Protein AF-A0A527FU08-F1 (afdb_monomer_lite)

Foldseek 3Di:
DVVVPDDDQDDDPPDQLLVSLLVQVVVCVVVVPPDDDRDADDDCVCVVVRVVSVVSNQVSVCVVPVCPPVDDDDDDDPVVPPD

pLDDT: mean 93.17, std 6.84, range [67.19, 98.19]

Radius of gyration: 14.33 Å; chains: 1; bounding box: 30×29×41 Å

Structure (mmCIF, N/CA/C/O backbone):
data_AF-A0A527FU08-F1
#
_entry.id   AF-A0A527FU08-F1
#
loop_
_atom_site.group_PDB
_atom_site.id
_atom_site.type_symbol
_atom_site.label_atom_id
_atom_site.label_alt_id
_atom_site.label_comp_id
_atom_site.label_asym_id
_atom_site.label_entity_id
_atom_site.label_seq_id
_atom_site.pdbx_PDB_ins_code
_atom_site.Cartn_x
_atom_site.Cartn_y
_atom_site.Cartn_z
_atom_site.occupancy
_atom_site.B_iso_or_equiv
_atom_site.auth_seq_id
_atom_site.auth_comp_id
_atom_site.auth_asym_id
_atom_site.auth_atom_id
_atom_site.pdbx_PDB_model_num
ATOM 1 N N . GLY A 1 1 ? -6.906 12.955 -2.388 1.00 88.75 1 GLY A N 1
ATOM 2 C CA . GLY A 1 1 ? -7.821 13.311 -1.291 1.00 88.75 1 GLY A CA 1
ATOM 3 C C . GLY A 1 1 ? -8.803 14.381 -1.693 1.00 88.75 1 GLY A C 1
ATOM 4 O O . GLY A 1 1 ? -9.983 14.094 -1.769 1.00 88.75 1 GLY A O 1
ATOM 5 N N . GLU A 1 2 ? -8.330 15.593 -1.991 1.00 95.31 2 GLU A N 1
ATOM 6 C CA . GLU A 1 2 ? -9.175 16.788 -2.167 1.00 95.31 2 GLU A CA 1
ATOM 7 C C . GLU A 1 2 ? -10.363 16.605 -3.127 1.00 95.31 2 GLU A C 1
ATOM 9 O O . GLU A 1 2 ? -11.508 16.809 -2.729 1.00 95.31 2 GLU A O 1
ATOM 14 N N . ARG A 1 3 ? -10.121 16.118 -4.353 1.00 97.50 3 ARG A N 1
ATOM 15 C CA . ARG A 1 3 ? -11.182 15.907 -5.355 1.00 97.50 3 ARG A CA 1
ATOM 16 C C . ARG A 1 3 ? -12.271 14.928 -4.901 1.00 97.50 3 ARG A C 1
ATOM 18 O O . ARG A 1 3 ? -13.433 15.113 -5.240 1.00 97.50 3 ARG A O 1
ATOM 25 N N . THR A 1 4 ? -11.898 13.886 -4.164 1.00 96.31 4 THR A N 1
ATOM 26 C CA . THR A 1 4 ? -12.816 12.838 -3.684 1.00 96.31 4 THR A CA 1
ATOM 27 C C . THR A 1 4 ? -13.278 13.073 -2.248 1.00 96.31 4 THR A C 1
ATOM 29 O O . THR A 1 4 ? -14.059 12.286 -1.727 1.00 96.31 4 THR A O 1
ATOM 32 N N . LYS A 1 5 ? -12.789 14.141 -1.598 1.00 95.19 5 LYS A N 1
ATOM 33 C CA . LYS A 1 5 ? -12.948 14.423 -0.163 1.00 95.19 5 LYS A CA 1
ATOM 34 C C . LYS A 1 5 ? -12.539 13.250 0.740 1.00 95.19 5 LYS A C 1
ATOM 36 O O . LYS A 1 5 ? -13.076 13.083 1.828 1.00 95.19 5 LYS A O 1
ATOM 41 N N . SER A 1 6 ? -11.577 12.448 0.290 1.00 95.50 6 SER A N 1
ATOM 42 C CA . SER A 1 6 ? -11.066 11.301 1.047 1.00 95.50 6 SER A CA 1
ATOM 43 C C . SER A 1 6 ? -9.870 11.713 1.910 1.00 95.50 6 SER A C 1
ATOM 45 O O . SER A 1 6 ? -9.016 12.466 1.414 1.00 95.50 6 SER A O 1
ATOM 47 N N . PRO A 1 7 ? -9.753 11.200 3.150 1.00 96.56 7 PRO A N 1
ATOM 48 C CA . PRO A 1 7 ? -8.540 11.335 3.948 1.00 96.56 7 PRO A CA 1
ATOM 49 C C . PRO A 1 7 ? -7.321 10.810 3.186 1.00 96.56 7 PRO A C 1
ATOM 51 O O . PRO A 1 7 ? -7.412 9.835 2.441 1.0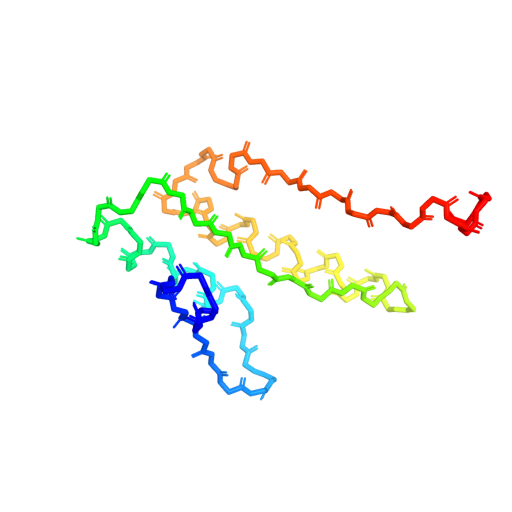0 96.56 7 PRO A O 1
ATOM 54 N N . VAL A 1 8 ? -6.176 11.471 3.354 1.00 97.00 8 VAL A N 1
ATOM 55 C CA . VAL A 1 8 ? -4.904 11.041 2.762 1.00 97.00 8 VAL A CA 1
ATOM 56 C C . VAL A 1 8 ? -3.865 10.987 3.860 1.00 97.00 8 VAL A C 1
ATOM 58 O O . VAL A 1 8 ? -3.684 11.953 4.600 1.00 97.00 8 VAL A O 1
ATOM 61 N N . ILE A 1 9 ? -3.174 9.858 3.937 1.00 96.38 9 ILE A N 1
ATOM 62 C CA . ILE A 1 9 ? -2.084 9.630 4.874 1.00 96.38 9 ILE A CA 1
ATOM 63 C C . ILE A 1 9 ? -0.809 9.609 4.038 1.00 96.38 9 ILE A C 1
ATOM 65 O O . ILE A 1 9 ? -0.676 8.804 3.122 1.00 96.38 9 ILE A O 1
ATOM 69 N N . ALA A 1 10 ? 0.095 10.542 4.314 1.00 95.50 10 ALA A N 1
ATOM 70 C CA . ALA A 1 10 ? 1.334 10.710 3.569 1.00 95.50 10 ALA A CA 1
ATOM 71 C C . ALA A 1 10 ? 2.485 11.010 4.529 1.00 95.50 10 ALA A C 1
ATOM 73 O O . ALA A 1 10 ? 2.291 11.625 5.581 1.00 95.50 10 ALA A O 1
ATOM 74 N N . SER A 1 11 ? 3.688 10.597 4.148 1.00 93.00 11 SER A N 1
ATOM 75 C CA . SER A 1 11 ? 4.929 10.921 4.847 1.00 93.00 11 SER A CA 1
ATOM 76 C C . SER A 1 11 ? 5.853 11.747 3.945 1.00 93.00 11 SER A C 1
ATOM 78 O O . SER A 1 11 ? 5.500 12.131 2.828 1.00 93.00 11 SER A O 1
ATOM 80 N N . LYS A 1 12 ? 7.037 12.089 4.459 1.00 92.81 12 LYS A N 1
ATOM 81 C CA . LYS A 1 12 ? 8.051 12.824 3.696 1.00 92.81 12 LYS A CA 1
ATOM 82 C C . LYS A 1 12 ? 8.563 11.968 2.533 1.00 92.81 12 LYS A C 1
ATOM 84 O O . LYS A 1 12 ? 8.624 10.747 2.631 1.00 92.81 12 LYS A O 1
ATOM 89 N N . ILE A 1 13 ? 8.998 12.620 1.458 1.00 88.50 13 ILE A N 1
ATOM 90 C CA . ILE A 1 13 ? 9.638 11.942 0.323 1.00 88.50 13 ILE A CA 1
ATOM 91 C C . ILE A 1 13 ? 10.840 11.123 0.822 1.00 88.50 13 ILE A C 1
ATOM 93 O O . ILE A 1 13 ? 11.653 11.629 1.595 1.00 88.50 13 ILE A O 1
ATOM 97 N N . GLY A 1 14 ? 10.942 9.869 0.374 1.00 84.75 14 GLY A N 1
ATOM 98 C CA . GLY A 1 14 ? 12.018 8.946 0.754 1.00 84.75 14 GLY A CA 1
ATOM 99 C C . GLY A 1 14 ? 11.841 8.271 2.119 1.00 84.75 14 GLY A C 1
ATOM 100 O O . GLY A 1 14 ? 12.755 7.592 2.579 1.00 84.75 14 GLY A O 1
ATOM 101 N N . ALA A 1 15 ? 10.700 8.457 2.784 1.00 90.38 15 ALA A N 1
ATOM 102 C CA . ALA A 1 15 ? 10.365 7.706 3.988 1.00 90.38 15 ALA A CA 1
ATOM 103 C C . ALA A 1 15 ? 10.029 6.235 3.680 1.00 90.38 15 ALA A C 1
ATOM 105 O O . ALA A 1 15 ? 9.743 5.868 2.544 1.00 90.38 15 ALA A O 1
ATOM 106 N N . ASP A 1 16 ? 10.038 5.398 4.720 1.00 93.31 16 ASP A N 1
ATOM 107 C CA . ASP A 1 16 ? 9.743 3.968 4.615 1.00 93.31 16 ASP A CA 1
ATOM 108 C C . ASP A 1 16 ? 8.280 3.707 4.218 1.00 93.31 16 ASP A C 1
ATOM 110 O O . ASP A 1 16 ? 7.363 3.954 5.009 1.00 93.31 16 ASP A O 1
ATOM 114 N N . ALA A 1 17 ? 8.062 3.158 3.021 1.00 94.38 17 ALA A N 1
ATOM 115 C CA . ALA A 1 17 ? 6.727 2.849 2.513 1.00 94.38 17 ALA A CA 1
ATOM 116 C C . ALA A 1 17 ? 5.988 1.819 3.380 1.00 94.38 17 ALA A C 1
ATOM 118 O O . ALA A 1 17 ? 4.789 1.954 3.616 1.00 94.38 17 ALA A O 1
ATOM 119 N N . ALA A 1 18 ? 6.700 0.824 3.921 1.00 96.44 18 ALA A N 1
ATOM 120 C CA . ALA A 1 18 ? 6.086 -0.194 4.771 1.00 96.44 18 ALA A CA 1
ATOM 121 C C . ALA A 1 18 ? 5.614 0.378 6.117 1.00 96.44 18 ALA A C 1
ATOM 123 O O . ALA A 1 18 ? 4.550 0.002 6.603 1.00 96.44 18 ALA A O 1
ATOM 124 N N . GLY A 1 19 ? 6.372 1.317 6.693 1.00 97.00 19 GLY A N 1
ATOM 125 C CA . GLY A 1 19 ? 5.953 2.056 7.885 1.00 97.00 19 GLY A CA 1
ATOM 126 C C . GLY A 1 19 ? 4.718 2.920 7.621 1.00 97.00 19 GLY A C 1
ATOM 127 O O . GLY A 1 19 ? 3.762 2.876 8.388 1.00 97.00 19 GLY A O 1
ATOM 128 N N . LEU A 1 20 ? 4.686 3.632 6.488 1.00 97.38 20 LEU A N 1
ATOM 129 C CA . LEU A 1 20 ? 3.516 4.425 6.098 1.00 97.38 20 LEU A CA 1
ATOM 130 C C . LEU A 1 20 ? 2.264 3.553 5.890 1.00 97.38 20 LEU A C 1
ATOM 132 O O . LEU A 1 20 ? 1.178 3.945 6.310 1.00 97.38 20 LEU A O 1
ATOM 136 N N . ALA A 1 21 ? 2.413 2.376 5.276 1.00 97.69 21 ALA A N 1
ATOM 137 C CA . ALA A 1 21 ? 1.320 1.424 5.084 1.00 97.69 21 ALA A CA 1
ATOM 138 C C . ALA A 1 21 ? 0.756 0.906 6.418 1.00 97.69 21 ALA A C 1
ATOM 140 O O . ALA A 1 21 ? -0.462 0.835 6.573 1.00 97.69 21 ALA A O 1
ATOM 141 N N . TYR A 1 22 ? 1.625 0.598 7.388 1.00 97.88 22 TYR A N 1
ATOM 142 C CA . TYR A 1 22 ? 1.224 0.197 8.742 1.00 97.88 22 TYR A CA 1
ATOM 143 C C . TYR A 1 22 ? 0.386 1.282 9.426 1.00 97.88 22 TYR A C 1
ATOM 145 O O . TYR A 1 22 ? -0.737 1.029 9.860 1.00 97.88 22 TYR A O 1
ATOM 153 N N . ASP A 1 23 ? 0.910 2.511 9.460 1.00 97.44 23 ASP A N 1
ATOM 154 C CA . ASP A 1 23 ? 0.235 3.648 10.090 1.00 97.44 23 ASP A CA 1
ATOM 155 C C . ASP A 1 23 ? -1.100 3.961 9.403 1.00 97.44 23 ASP A C 1
ATOM 157 O O . ASP A 1 23 ? -2.069 4.356 10.055 1.00 97.44 23 ASP A O 1
ATOM 161 N N . ALA A 1 24 ? -1.157 3.805 8.077 1.00 98.06 24 ALA A N 1
ATOM 162 C CA . ALA A 1 24 ? -2.376 4.011 7.314 1.00 98.06 24 ALA A CA 1
ATOM 163 C C . ALA A 1 24 ? -3.449 2.964 7.633 1.00 98.06 24 ALA A C 1
ATOM 165 O O . ALA A 1 24 ? -4.619 3.326 7.757 1.00 98.06 24 ALA A O 1
ATOM 166 N N . PHE A 1 25 ? -3.059 1.699 7.808 1.00 98.19 25 PHE A N 1
ATOM 167 C CA . PHE A 1 25 ? -3.969 0.614 8.171 1.00 98.19 25 PHE A CA 1
ATOM 168 C C . PHE A 1 25 ? -4.578 0.818 9.560 1.00 98.19 25 PHE A C 1
ATOM 170 O O . PHE A 1 25 ? -5.800 0.779 9.705 1.00 98.19 25 PHE A O 1
ATOM 177 N N . GLU A 1 26 ? -3.750 1.109 10.567 1.00 97.94 26 GLU A N 1
ATOM 178 C CA . GLU A 1 26 ? -4.224 1.391 11.929 1.00 97.94 26 GLU A CA 1
ATOM 179 C C . GLU A 1 26 ? -5.207 2.570 11.945 1.00 97.94 26 GLU A C 1
ATOM 181 O O . GLU A 1 26 ? -6.315 2.444 12.464 1.00 97.94 26 GLU A O 1
ATOM 186 N N . LYS A 1 27 ? -4.863 3.682 11.280 1.00 97.88 27 LYS A N 1
ATOM 187 C CA . LYS A 1 27 ? -5.741 4.861 11.193 1.00 97.88 27 LYS A CA 1
ATOM 188 C C . LYS A 1 27 ? -7.043 4.584 10.448 1.00 97.88 27 LYS A C 1
ATOM 190 O O . LYS A 1 27 ? -8.086 5.099 10.843 1.00 97.88 27 LYS A O 1
ATOM 195 N N . ALA A 1 28 ? -7.001 3.796 9.373 1.00 97.88 28 ALA A N 1
ATOM 196 C CA . ALA A 1 28 ? -8.203 3.400 8.646 1.00 97.88 28 ALA A CA 1
ATOM 197 C C . ALA A 1 28 ? -9.133 2.567 9.542 1.00 97.88 28 ALA A C 1
ATOM 199 O O . ALA A 1 28 ? -10.336 2.833 9.575 1.00 97.88 28 ALA A O 1
ATOM 200 N N . ARG A 1 29 ? -8.569 1.633 10.324 1.00 96.50 29 ARG A N 1
ATOM 201 C CA . ARG A 1 29 ? -9.308 0.819 11.298 1.00 96.50 29 ARG A CA 1
ATOM 202 C C . ARG A 1 29 ? -9.918 1.667 12.413 1.00 96.50 29 ARG A C 1
ATOM 204 O O . ARG A 1 29 ? -11.102 1.524 12.697 1.00 96.50 29 ARG A O 1
ATOM 211 N N . GLU A 1 30 ? -9.142 2.565 13.018 1.00 97.69 30 GLU A N 1
ATOM 212 C CA . GLU A 1 30 ? -9.620 3.480 14.068 1.00 97.69 30 GLU A CA 1
ATOM 213 C C . GLU A 1 30 ? -10.741 4.402 13.572 1.00 97.69 30 GLU A C 1
ATOM 215 O O . GLU A 1 30 ? -11.695 4.673 14.298 1.00 97.69 30 GLU A O 1
ATOM 220 N N . ALA A 1 31 ? -10.647 4.859 12.321 1.00 97.06 31 ALA A N 1
ATOM 221 C CA . ALA A 1 31 ? -11.662 5.691 11.688 1.00 97.06 31 ALA A CA 1
ATOM 222 C C . ALA A 1 31 ? -12.899 4.906 11.211 1.00 97.06 31 ALA A C 1
ATOM 224 O O . ALA A 1 31 ? -13.844 5.527 10.727 1.00 97.06 31 ALA A O 1
ATOM 225 N N . GLY A 1 32 ? -12.897 3.569 11.300 1.00 97.19 32 GLY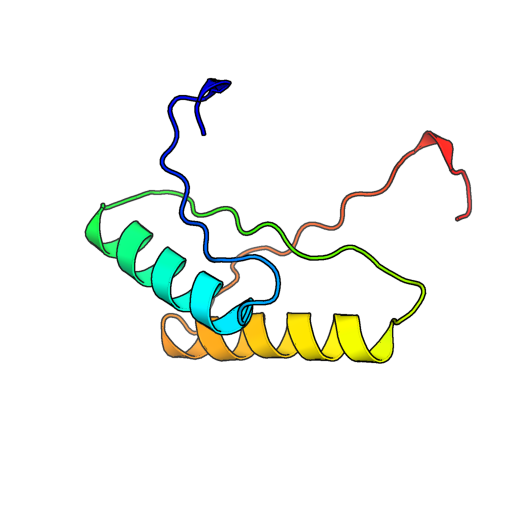 A N 1
ATOM 226 C CA . GLY A 1 32 ? -13.967 2.722 10.765 1.00 97.19 32 GLY A CA 1
ATOM 227 C C . GLY A 1 32 ? -14.112 2.823 9.243 1.00 97.19 32 GLY A C 1
ATOM 228 O O . GLY A 1 32 ? -15.224 2.768 8.730 1.00 97.19 32 GLY A O 1
ATOM 229 N N . SER A 1 33 ? -13.007 3.037 8.523 1.00 97.69 33 SER A N 1
ATOM 230 C CA . SER A 1 33 ? -13.012 3.111 7.058 1.00 97.69 33 SER A CA 1
ATOM 231 C C . SER A 1 33 ? -13.272 1.736 6.447 1.00 97.69 33 SER A C 1
ATOM 233 O O . SER A 1 33 ? -12.610 0.771 6.819 1.00 97.69 33 SER A O 1
ATOM 235 N N . ASP A 1 34 ? -14.157 1.661 5.451 1.00 97.62 34 ASP A N 1
ATOM 236 C CA . ASP A 1 34 ? -14.457 0.396 4.763 1.00 97.62 34 ASP A CA 1
ATOM 237 C C . ASP A 1 34 ? -13.308 -0.078 3.856 1.00 97.62 34 ASP A C 1
ATOM 239 O O . ASP A 1 34 ? -13.095 -1.275 3.675 1.00 97.62 34 ASP A O 1
ATOM 243 N N . VAL A 1 35 ? -12.575 0.863 3.245 1.00 97.12 35 VAL A N 1
ATOM 244 C CA . VAL A 1 35 ? -11.527 0.574 2.255 1.00 97.12 35 VAL A CA 1
ATOM 245 C C . VAL A 1 35 ? -10.313 1.471 2.475 1.00 97.12 35 VAL A C 1
ATOM 247 O O . VAL A 1 35 ? -10.436 2.691 2.591 1.00 97.12 35 VAL A O 1
ATOM 250 N N . LEU A 1 36 ? -9.127 0.861 2.438 1.00 97.94 36 LEU A N 1
ATOM 251 C CA . LEU A 1 36 ? -7.836 1.539 2.349 1.00 97.94 36 LEU A CA 1
ATOM 252 C C . LEU A 1 36 ? -7.187 1.225 0.996 1.00 97.94 36 LEU A C 1
ATOM 254 O O . LEU A 1 36 ? -6.991 0.062 0.653 1.00 97.94 36 LEU A O 1
ATOM 258 N N . ILE A 1 37 ? -6.822 2.267 0.245 1.00 97.81 37 ILE A N 1
ATOM 259 C CA . ILE A 1 37 ? -6.042 2.148 -0.993 1.00 97.81 37 ILE A CA 1
ATOM 260 C C . ILE A 1 37 ? -4.618 2.615 -0.701 1.00 97.81 37 ILE A C 1
ATOM 262 O O . ILE A 1 37 ? -4.419 3.732 -0.223 1.00 97.81 37 ILE A O 1
ATOM 266 N N . ILE A 1 38 ? -3.639 1.765 -1.009 1.00 96.88 38 ILE A N 1
ATOM 267 C CA . ILE A 1 38 ? -2.213 2.053 -0.838 1.00 96.88 38 ILE A CA 1
ATOM 268 C C . ILE A 1 38 ? -1.599 2.220 -2.226 1.00 96.88 38 ILE A C 1
ATOM 270 O O . ILE A 1 38 ? -1.646 1.298 -3.036 1.00 96.88 38 ILE A O 1
ATOM 274 N N . ASP A 1 39 ? -1.040 3.398 -2.491 1.00 95.12 39 ASP A N 1
ATOM 275 C CA . ASP A 1 39 ? -0.267 3.660 -3.705 1.00 95.12 39 ASP A CA 1
ATOM 276 C C . ASP A 1 39 ? 1.186 3.203 -3.511 1.00 95.12 39 ASP A C 1
ATOM 278 O O . ASP A 1 39 ? 1.763 3.376 -2.433 1.00 95.12 39 ASP A O 1
ATOM 282 N N . THR A 1 40 ? 1.776 2.608 -4.544 1.00 92.25 40 THR A N 1
ATOM 283 C CA . THR A 1 40 ? 3.113 2.001 -4.489 1.00 92.25 40 THR A CA 1
ATOM 284 C C . THR A 1 40 ? 3.980 2.489 -5.642 1.00 92.25 40 THR A C 1
ATOM 286 O O . THR A 1 40 ? 3.480 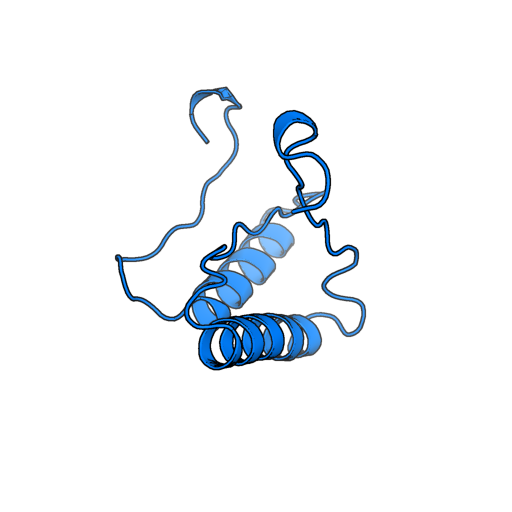2.846 -6.707 1.00 92.25 40 THR A O 1
ATOM 289 N N . ALA A 1 41 ? 5.303 2.450 -5.477 1.00 86.50 41 ALA A N 1
ATOM 290 C CA . ALA A 1 41 ? 6.216 2.736 -6.579 1.00 86.50 41 ALA A CA 1
ATOM 291 C C . ALA A 1 41 ? 6.002 1.766 -7.765 1.00 86.50 41 ALA A C 1
ATOM 293 O O . ALA A 1 41 ? 5.716 0.590 -7.573 1.00 86.50 41 ALA A O 1
ATOM 294 N N . GLY A 1 42 ? 6.180 2.252 -9.001 1.00 80.31 42 GLY A N 1
ATOM 295 C CA . GLY A 1 42 ? 5.999 1.469 -10.240 1.00 80.31 42 GLY A CA 1
ATOM 296 C C . GLY A 1 42 ? 7.264 1.315 -11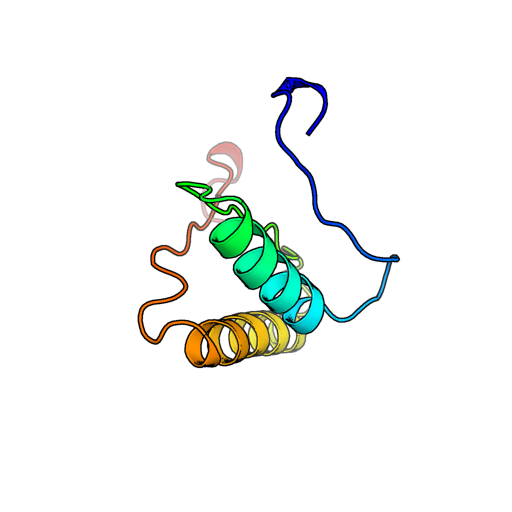.098 1.00 80.31 42 GLY A C 1
ATOM 297 O O . GLY A 1 42 ? 7.180 1.110 -12.305 1.00 80.31 42 GLY A O 1
ATOM 298 N N . ARG A 1 43 ? 8.456 1.503 -10.520 1.00 76.38 43 ARG A N 1
ATOM 299 C CA . ARG A 1 43 ? 9.722 1.625 -11.268 1.00 76.38 43 ARG A CA 1
ATOM 300 C C . ARG A 1 43 ? 10.331 0.257 -11.604 1.00 76.38 43 ARG A C 1
ATOM 302 O O . ARG A 1 43 ? 11.123 -0.276 -10.833 1.00 76.38 43 ARG A O 1
ATOM 309 N N . LEU A 1 44 ? 10.000 -0.290 -12.775 1.00 67.19 44 LEU A N 1
ATOM 310 C CA . LEU A 1 44 ? 10.462 -1.617 -13.215 1.00 67.19 44 LEU A CA 1
ATOM 311 C C . LEU A 1 44 ? 11.982 -1.704 -13.459 1.00 67.19 44 LEU A C 1
ATOM 313 O O . LEU A 1 44 ? 12.564 -2.778 -13.322 1.00 67.19 44 LEU A O 1
ATOM 317 N N . GLN A 1 45 ? 12.639 -0.583 -13.778 1.00 71.19 45 GLN A N 1
ATOM 318 C CA . GLN A 1 45 ? 14.081 -0.535 -14.051 1.00 71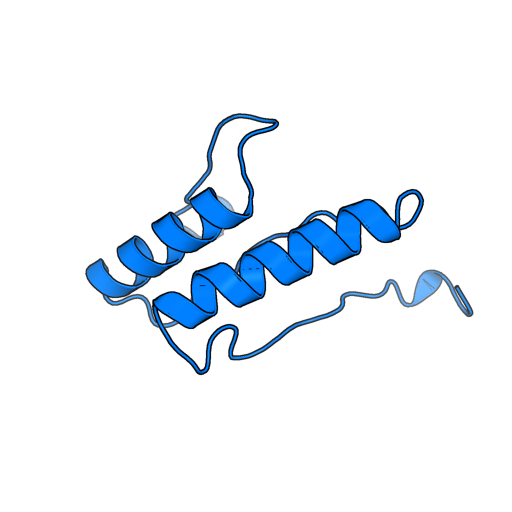.19 45 GLN A CA 1
ATOM 319 C C . GLN A 1 45 ? 14.945 -1.077 -12.896 1.00 71.19 45 GLN A C 1
ATOM 321 O O . GLN A 1 45 ? 16.008 -1.633 -13.156 1.00 71.19 45 GLN A O 1
ATOM 326 N N . ASN A 1 46 ? 14.454 -1.001 -11.651 1.00 74.25 46 ASN A N 1
ATOM 327 C CA . ASN A 1 46 ? 15.097 -1.558 -10.456 1.00 74.25 46 ASN A CA 1
ATOM 328 C C . ASN A 1 46 ? 14.219 -2.654 -9.831 1.00 74.25 46 ASN A C 1
ATOM 330 O O . ASN A 1 46 ? 13.846 -2.587 -8.660 1.00 74.25 46 ASN A O 1
ATOM 334 N N . LYS A 1 47 ? 13.875 -3.675 -10.627 1.00 82.44 47 LYS A N 1
ATOM 335 C CA . LYS A 1 47 ? 12.954 -4.755 -10.237 1.00 82.44 47 LYS A CA 1
ATOM 336 C C . LYS A 1 47 ? 13.256 -5.355 -8.857 1.00 82.44 47 LYS A C 1
ATOM 338 O O . LYS A 1 47 ? 12.329 -5.546 -8.083 1.00 82.44 47 LYS A O 1
ATOM 343 N N . THR A 1 48 ? 14.517 -5.635 -8.527 1.00 89.62 48 THR A N 1
ATOM 344 C CA . THR A 1 48 ? 14.878 -6.254 -7.237 1.00 89.62 48 THR A CA 1
ATOM 345 C C . THR A 1 48 ? 14.517 -5.373 -6.042 1.00 89.62 48 THR A C 1
ATOM 347 O O . THR A 1 48 ? 13.939 -5.866 -5.078 1.00 89.62 48 THR A O 1
ATOM 350 N N . GLU A 1 49 ? 14.826 -4.076 -6.104 1.00 88.62 49 GLU A N 1
ATOM 351 C CA . GLU A 1 49 ? 14.525 -3.133 -5.019 1.00 88.62 49 GLU A CA 1
ATOM 352 C C . GLU A 1 49 ? 13.015 -2.938 -4.873 1.00 88.62 49 GLU A C 1
ATOM 354 O O . GLU A 1 49 ? 12.493 -2.991 -3.761 1.00 88.62 49 GLU A O 1
ATOM 359 N N . LEU A 1 50 ? 12.311 -2.809 -6.003 1.00 90.25 50 LEU A N 1
ATOM 360 C CA . LEU A 1 50 ? 10.855 -2.703 -6.031 1.00 90.25 50 LEU A CA 1
ATOM 361 C C . LEU A 1 50 ? 10.188 -3.926 -5.389 1.00 90.25 50 LEU A C 1
ATOM 363 O O . LEU A 1 50 ? 9.331 -3.777 -4.522 1.00 90.25 50 LEU A O 1
ATOM 367 N N . MET A 1 51 ? 10.587 -5.137 -5.788 1.00 92.81 51 MET A N 1
ATOM 368 C CA . MET A 1 51 ? 10.000 -6.360 -5.238 1.00 92.81 51 MET A CA 1
ATOM 369 C C . MET A 1 51 ? 10.264 -6.485 -3.734 1.00 92.81 51 MET A C 1
ATOM 371 O O . MET A 1 51 ? 9.345 -6.817 -2.991 1.00 92.81 51 MET A O 1
ATOM 375 N N . ALA A 1 52 ? 11.471 -6.146 -3.268 1.00 93.31 52 ALA A N 1
ATOM 376 C CA . ALA A 1 52 ? 11.798 -6.171 -1.843 1.00 93.31 52 ALA A CA 1
ATOM 377 C C . ALA A 1 52 ? 10.965 -5.163 -1.026 1.00 93.31 52 ALA A C 1
ATOM 379 O O . ALA A 1 52 ? 10.559 -5.456 0.102 1.00 93.31 52 ALA A O 1
ATOM 380 N N . GLU A 1 53 ? 10.689 -3.980 -1.582 1.00 92.69 53 GLU A N 1
ATOM 381 C CA . GLU A 1 53 ? 9.827 -2.978 -0.952 1.00 92.69 53 GLU A CA 1
ATOM 382 C C . GLU A 1 53 ? 8.369 -3.458 -0.867 1.00 92.69 53 GLU A C 1
ATOM 384 O O . GLU A 1 53 ? 7.769 -3.411 0.211 1.00 92.69 53 GLU A O 1
ATOM 389 N N . LEU A 1 54 ? 7.823 -3.996 -1.964 1.00 94.75 54 LEU A N 1
ATOM 390 C CA . LEU A 1 54 ? 6.464 -4.549 -2.004 1.00 94.75 54 LEU A CA 1
ATOM 391 C C . LEU A 1 54 ? 6.298 -5.729 -1.031 1.00 94.75 54 LEU A C 1
ATOM 393 O O . LEU A 1 54 ? 5.342 -5.760 -0.254 1.00 94.75 54 LEU A O 1
ATOM 397 N N . GLU A 1 55 ? 7.254 -6.661 -0.998 1.00 95.69 55 GLU A N 1
ATOM 398 C CA . GLU A 1 55 ? 7.269 -7.772 -0.036 1.00 95.69 55 GLU A CA 1
ATOM 399 C C . GLU A 1 55 ? 7.301 -7.273 1.413 1.00 95.69 55 GLU A C 1
ATOM 401 O O . GLU A 1 55 ? 6.625 -7.820 2.291 1.00 95.69 55 GLU A O 1
ATOM 406 N N . LYS A 1 56 ? 8.063 -6.204 1.684 1.00 96.81 56 LYS A N 1
ATOM 407 C CA . LYS A 1 56 ? 8.118 -5.598 3.016 1.00 96.81 56 LYS A CA 1
ATOM 408 C C . LYS A 1 56 ? 6.760 -5.022 3.420 1.00 96.81 56 LYS A C 1
ATOM 410 O O . LYS A 1 56 ? 6.377 -5.224 4.573 1.00 96.81 56 LYS A O 1
ATOM 415 N N . ILE A 1 57 ? 6.046 -4.352 2.511 1.00 97.12 57 ILE A N 1
ATOM 416 C CA . ILE A 1 57 ? 4.692 -3.828 2.761 1.00 97.12 57 ILE A CA 1
ATOM 417 C C . ILE A 1 57 ? 3.742 -4.975 3.121 1.00 97.12 57 ILE A C 1
ATOM 419 O O . ILE A 1 57 ? 3.129 -4.929 4.186 1.00 97.12 57 ILE A O 1
ATOM 423 N N . VAL A 1 58 ? 3.688 -6.032 2.301 1.00 97.50 58 VAL A N 1
ATOM 424 C CA . VAL A 1 58 ? 2.833 -7.210 2.551 1.00 97.50 58 VAL A CA 1
ATOM 425 C C . VAL A 1 58 ? 3.130 -7.820 3.920 1.00 97.50 58 VAL A C 1
ATOM 427 O O . VAL A 1 58 ? 2.227 -8.015 4.728 1.00 97.50 58 VAL A O 1
ATOM 430 N N . ARG A 1 59 ? 4.410 -8.045 4.238 1.00 98.12 59 ARG A N 1
ATOM 431 C CA . ARG A 1 59 ? 4.818 -8.611 5.531 1.00 98.12 59 ARG A CA 1
ATOM 432 C C . ARG A 1 59 ? 4.423 -7.733 6.719 1.00 98.12 59 ARG A C 1
ATOM 434 O O . ARG A 1 59 ? 4.169 -8.259 7.797 1.00 98.12 59 ARG A O 1
ATOM 441 N N . VAL A 1 60 ? 4.466 -6.410 6.572 1.00 97.81 60 VAL A N 1
ATOM 442 C CA . VAL A 1 60 ? 4.128 -5.479 7.655 1.00 97.81 60 VAL A CA 1
ATOM 443 C C . VAL A 1 60 ? 2.617 -5.404 7.866 1.00 97.81 60 VAL A C 1
ATOM 445 O O . VAL A 1 60 ? 2.191 -5.465 9.017 1.00 97.81 60 VAL A O 1
ATOM 448 N N . LEU A 1 61 ? 1.825 -5.357 6.792 1.00 98.19 61 LEU A N 1
ATOM 449 C CA . LEU A 1 61 ? 0.362 -5.427 6.875 1.00 98.19 61 LEU A CA 1
ATOM 450 C C . LEU A 1 61 ? -0.106 -6.765 7.464 1.00 98.19 61 LEU A C 1
ATOM 452 O O . LEU A 1 61 ? -0.948 -6.765 8.355 1.00 98.19 61 LEU A O 1
ATOM 456 N N . GLY A 1 62 ? 0.545 -7.871 7.088 1.00 98.00 62 GLY A N 1
ATOM 457 C CA . GLY A 1 62 ? 0.294 -9.211 7.630 1.00 98.00 62 GLY A CA 1
ATOM 458 C C . GLY A 1 62 ? 0.441 -9.339 9.154 1.00 98.00 62 GLY A C 1
ATOM 459 O O . GLY A 1 62 ? -0.065 -10.287 9.749 1.00 98.00 62 GLY A O 1
ATOM 460 N N . LYS A 1 63 ? 1.136 -8.399 9.815 1.00 96.94 63 LYS A N 1
ATOM 461 C CA . LYS A 1 63 ? 1.226 -8.349 11.287 1.00 96.94 63 LYS A CA 1
ATOM 462 C C . LYS A 1 63 ? -0.032 -7.783 11.942 1.00 96.94 63 LYS A C 1
ATOM 464 O O . LYS A 1 63 ? -0.266 -8.064 13.113 1.00 96.94 63 LYS A O 1
ATOM 469 N N . LEU A 1 64 ? -0.768 -6.941 11.219 1.00 97.31 64 LEU A N 1
ATOM 470 C CA . LEU A 1 64 ? -2.011 -6.318 11.669 1.00 97.31 64 LEU A CA 1
ATOM 471 C C . LEU A 1 64 ? -3.213 -7.188 11.316 1.00 97.31 64 LEU A C 1
ATOM 473 O O . LEU A 1 64 ? -4.129 -7.328 12.122 1.00 97.31 64 LEU A O 1
ATOM 477 N N . ASP A 1 65 ? -3.171 -7.778 10.126 1.00 97.62 65 ASP A N 1
ATOM 478 C CA . ASP A 1 65 ? -4.211 -8.637 9.589 1.00 97.62 65 ASP A CA 1
ATOM 479 C C . ASP A 1 65 ? -3.574 -9.695 8.670 1.00 97.62 65 ASP A C 1
ATOM 481 O O . ASP A 1 65 ? -2.994 -9.328 7.645 1.00 97.62 65 ASP A O 1
ATOM 485 N N . PRO A 1 66 ? -3.660 -10.997 9.004 1.00 97.56 66 PRO A N 1
ATOM 486 C CA . PRO A 1 66 ? -3.118 -12.073 8.177 1.00 97.56 66 PRO A CA 1
ATOM 487 C C . PRO A 1 66 ? -3.685 -12.142 6.750 1.00 97.56 66 PRO A C 1
ATOM 489 O O . PRO A 1 66 ? -3.037 -12.736 5.889 1.00 97.56 66 PRO A O 1
ATOM 492 N N . GLU A 1 67 ? -4.867 -11.571 6.496 1.00 97.12 67 GLU A N 1
ATOM 493 C CA . GLU A 1 67 ? -5.491 -11.535 5.166 1.00 97.12 67 GLU A CA 1
ATOM 494 C C . GLU A 1 67 ? -5.094 -10.287 4.354 1.00 97.12 67 GLU A C 1
ATOM 496 O O . GLU A 1 67 ? -5.395 -10.196 3.161 1.00 97.12 67 GLU A O 1
ATOM 501 N N . ALA A 1 68 ? -4.375 -9.332 4.958 1.00 96.94 68 ALA A N 1
ATOM 502 C CA . ALA A 1 68 ? -3.930 -8.125 4.277 1.00 96.94 68 ALA A CA 1
ATOM 503 C C . ALA A 1 68 ? -2.633 -8.337 3.457 1.00 96.94 68 ALA A C 1
ATOM 505 O O . ALA A 1 68 ? -1.675 -8.946 3.940 1.00 96.94 68 ALA A O 1
ATOM 506 N N . PRO A 1 69 ? -2.529 -7.743 2.247 1.00 97.69 69 PRO A N 1
ATOM 507 C CA . PRO A 1 69 ? -3.583 -7.016 1.542 1.00 97.69 69 PRO A CA 1
ATOM 508 C C . PRO A 1 69 ? -4.630 -7.966 0.933 1.00 97.69 69 PRO A C 1
ATOM 510 O O . PRO A 1 69 ? -4.283 -8.886 0.199 1.00 97.69 69 PRO A O 1
ATOM 513 N N . HIS A 1 70 ? -5.916 -7.662 1.136 1.00 97.69 70 HIS A N 1
ATOM 514 C CA . HIS A 1 70 ? -7.036 -8.458 0.607 1.00 97.69 70 HIS A CA 1
ATOM 515 C C . HIS A 1 70 ? -7.078 -8.523 -0.928 1.00 97.69 70 HIS A C 1
ATOM 517 O O . HIS A 1 70 ? -7.726 -9.383 -1.521 1.00 97.69 70 HIS A O 1
ATOM 523 N N . THR A 1 71 ? -6.448 -7.562 -1.604 1.00 97.25 71 THR A N 1
ATOM 524 C CA . THR A 1 71 ? -6.359 -7.501 -3.063 1.00 97.25 71 THR A CA 1
ATOM 525 C C . THR A 1 71 ? -5.098 -6.747 -3.464 1.00 97.25 71 THR A C 1
ATOM 527 O O . THR A 1 71 ? -4.751 -5.732 -2.862 1.00 97.25 71 THR A O 1
ATOM 530 N N . VAL A 1 72 ? -4.443 -7.220 -4.524 1.00 95.75 72 VAL A N 1
ATOM 531 C CA . VAL A 1 72 ? -3.333 -6.533 -5.190 1.00 95.75 72 VAL A CA 1
ATOM 532 C C . VAL A 1 72 ? -3.740 -6.280 -6.638 1.00 95.75 72 VAL A C 1
ATOM 534 O O . VAL A 1 72 ? -4.066 -7.219 -7.362 1.00 95.75 72 VAL A O 1
ATOM 537 N N . LEU A 1 73 ? -3.753 -5.011 -7.053 1.00 95.44 73 LEU A N 1
ATOM 538 C CA . LEU A 1 73 ? -4.169 -4.596 -8.394 1.00 95.44 73 LEU A CA 1
ATOM 539 C C . LEU A 1 73 ? -2.959 -4.127 -9.201 1.00 95.44 73 LEU A C 1
ATOM 541 O O . LEU A 1 73 ? -2.298 -3.160 -8.827 1.00 95.44 73 LEU A O 1
ATOM 545 N N . GLN A 1 74 ? -2.697 -4.789 -10.328 1.00 92.62 74 GLN A N 1
ATOM 546 C CA . GLN A 1 74 ? -1.715 -4.329 -11.304 1.00 92.62 74 GLN A CA 1
ATOM 547 C C . GLN A 1 74 ? -2.415 -3.511 -12.389 1.00 92.62 74 GLN A C 1
ATOM 549 O O . GLN A 1 74 ? -3.271 -4.022 -13.110 1.00 92.62 74 GLN A O 1
ATOM 554 N N . THR A 1 75 ? -2.028 -2.247 -12.521 1.00 90.44 75 THR A N 1
ATOM 555 C CA . THR A 1 75 ? -2.526 -1.367 -13.582 1.00 90.44 75 THR A CA 1
ATOM 556 C C . THR A 1 75 ? -1.590 -1.438 -14.784 1.00 90.44 75 THR A C 1
ATOM 558 O O . THR A 1 75 ? -0.389 -1.209 -14.643 1.00 90.44 75 THR A O 1
ATOM 561 N N . VAL A 1 76 ? -2.141 -1.739 -15.962 1.00 89.50 76 VAL A N 1
ATOM 562 C CA . VAL A 1 76 ? -1.411 -1.822 -17.236 1.00 89.50 76 VAL A CA 1
ATOM 563 C C . VAL A 1 76 ? -2.060 -0.874 -18.241 1.00 89.50 76 VAL A C 1
ATOM 565 O O . VAL A 1 76 ? -3.286 -0.791 -18.320 1.00 89.50 76 VAL A O 1
ATOM 568 N N . ASP A 1 77 ? -1.243 -0.148 -19.000 1.00 91.19 77 ASP A N 1
ATOM 569 C CA . ASP A 1 77 ? -1.715 0.721 -20.074 1.00 91.19 77 ASP A CA 1
ATOM 570 C C . ASP A 1 77 ? -1.972 -0.108 -21.339 1.00 91.19 77 ASP A C 1
ATOM 572 O O . ASP A 1 77 ? -1.052 -0.650 -21.941 1.00 91.19 77 ASP A O 1
ATOM 576 N N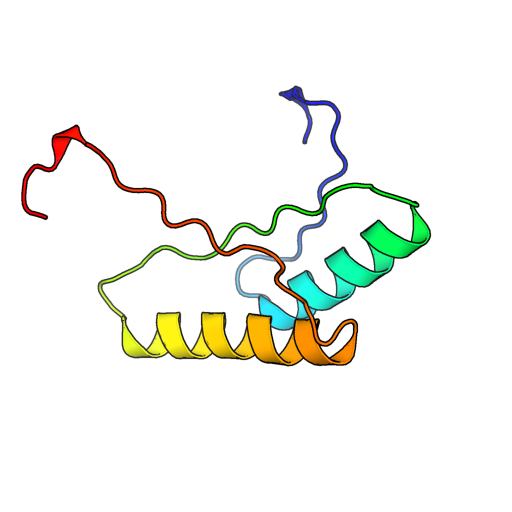 . ALA A 1 78 ? -3.232 -0.199 -21.767 1.00 93.25 78 ALA A N 1
ATOM 577 C CA . ALA A 1 78 ? -3.616 -0.979 -22.944 1.00 93.25 78 ALA A CA 1
ATOM 578 C C . ALA A 1 78 ? -3.003 -0.459 -24.261 1.00 93.25 78 ALA A C 1
ATOM 580 O O . ALA A 1 78 ? -2.985 -1.180 -25.259 1.00 93.25 78 ALA A O 1
ATOM 581 N N . THR A 1 79 ? -2.506 0.782 -24.291 1.00 94.12 79 THR A N 1
ATOM 582 C CA . THR A 1 79 ? -1.897 1.379 -25.488 1.00 94.12 79 THR A CA 1
ATOM 583 C C . THR A 1 79 ? -0.460 0.914 -25.732 1.00 94.12 79 THR A C 1
ATOM 585 O O . THR A 1 79 ? 0.066 1.126 -26.825 1.00 94.12 79 THR A O 1
ATOM 588 N N . THR A 1 80 ? 0.172 0.237 -24.766 1.00 88.44 80 THR A N 1
ATOM 589 C CA . THR A 1 80 ? 1.574 -0.195 -24.872 1.00 88.44 80 THR A CA 1
ATOM 590 C C . THR A 1 80 ? 1.755 -1.536 -25.593 1.00 88.44 80 THR A C 1
ATOM 592 O O . THR A 1 80 ? 2.890 -1.923 -25.871 1.00 88.44 80 THR A O 1
ATOM 595 N N . GLY A 1 81 ? 0.678 -2.233 -25.970 1.00 87.06 81 GLY A N 1
ATOM 596 C CA . GLY A 1 81 ? 0.752 -3.472 -26.750 1.00 87.06 81 GLY A CA 1
ATOM 597 C C . GLY A 1 81 ? 1.331 -4.650 -25.956 1.00 87.06 81 GLY A C 1
ATOM 598 O O . GLY A 1 81 ? 0.760 -5.044 -24.950 1.00 87.06 81 GLY A O 1
ATOM 599 N N . GLN A 1 82 ? 2.430 -5.249 -26.433 1.00 86.94 82 GLN A N 1
ATOM 600 C CA . GLN A 1 82 ? 3.081 -6.419 -25.804 1.00 86.94 82 GLN A CA 1
ATOM 601 C C . GLN A 1 82 ? 4.136 -6.066 -24.732 1.00 86.94 82 GLN A C 1
ATOM 603 O O . GLN A 1 82 ? 4.967 -6.914 -24.406 1.00 86.94 82 GLN A O 1
ATOM 608 N N . ASN A 1 83 ? 4.152 -4.826 -24.232 1.00 67.31 83 ASN A N 1
ATOM 609 C CA . ASN A 1 83 ? 5.071 -4.409 -23.163 1.00 67.31 83 ASN A CA 1
ATOM 610 C C . ASN A 1 83 ? 4.664 -4.940 -21.784 1.00 67.31 83 ASN A C 1
ATOM 612 O O . ASN A 1 83 ? 3.445 -5.064 -21.533 1.00 67.31 83 ASN A O 1
#

Secondary structure (DSSP, 8-state):
-GGGT-------TT--HHHHHHHHHHHHHHTT-S---------GGGHHHHHHHHHHHHHHHTTT-TT-SS-------GGGTT-

Sequence (83 aa):
GERTKSPVIASKIGADAAGLAYDAFEKAREAGSDVLIIDTAGRLQNKTELMAELEKIVRVLGKLDPEAPHTVLQTVDATTGQN